Protein AF-A0A4Y2JVD3-F1 (afdb_monomer_lite)

Secondary structure (DSSP, 8-state):
-HHHHHHTHHHHHHHHHHTT------HHHHHHHHHHHHHHHHHHHHHHHHTSTT--HHHHHHHHHHHHHHHHHH--HHHHHHHHHHHHHHHHH--HHHHHHHHHH-HHHHHHHHHT--TTS---------

Structure (mmCIF, N/CA/C/O backbone):
data_AF-A0A4Y2JVD3-F1
#
_entry.id   AF-A0A4Y2JVD3-F1
#
loop_
_atom_site.group_PDB
_atom_site.id
_atom_site.type_symbol
_atom_site.label_atom_id
_atom_site.label_alt_id
_atom_site.label_comp_id
_atom_site.label_asym_id
_atom_site.label_entity_id
_atom_site.label_seq_id
_atom_site.pdbx_PDB_ins_code
_atom_site.Cartn_x
_atom_site.Cartn_y
_atom_site.Cartn_z
_atom_site.occupancy
_atom_site.B_iso_or_equiv
_atom_site.auth_seq_id
_atom_site.auth_comp_id
_atom_site.auth_asym_id
_atom_site.auth_atom_id
_atom_site.pdbx_PDB_model_num
ATOM 1 N N . MET A 1 1 ? -2.246 -9.126 14.530 1.00 87.19 1 MET A N 1
ATOM 2 C CA . MET A 1 1 ? -2.590 -8.981 15.964 1.00 87.19 1 MET A CA 1
ATOM 3 C C . MET A 1 1 ? -3.546 -7.807 16.168 1.00 87.19 1 MET A C 1
ATOM 5 O O . MET A 1 1 ? -4.665 -8.043 16.599 1.00 87.19 1 MET A O 1
ATOM 9 N N . ILE A 1 2 ? -3.161 -6.595 15.754 1.00 92.50 2 ILE A N 1
ATOM 10 C CA . ILE A 1 2 ? -3.956 -5.359 15.901 1.00 92.50 2 ILE A CA 1
ATOM 11 C C . ILE A 1 2 ? -5.321 -5.442 15.193 1.00 92.50 2 ILE A C 1
ATOM 13 O O . ILE A 1 2 ? -6.336 -5.111 15.791 1.00 92.50 2 ILE A O 1
ATOM 17 N N . GLU A 1 3 ? -5.388 -6.004 13.980 1.00 93.94 3 GLU A N 1
ATOM 18 C CA . GLU A 1 3 ? -6.666 -6.208 13.270 1.00 93.94 3 GLU A CA 1
ATOM 19 C C . GLU A 1 3 ? -7.671 -7.059 14.074 1.00 93.94 3 GLU A C 1
ATOM 21 O O . GLU A 1 3 ? -8.866 -6.773 14.096 1.00 93.94 3 GLU A O 1
ATOM 26 N N . ARG A 1 4 ? -7.193 -8.102 14.770 1.00 94.38 4 ARG A N 1
ATOM 27 C CA . ARG A 1 4 ? -8.050 -8.944 15.621 1.00 94.38 4 ARG A CA 1
ATOM 28 C C . ARG A 1 4 ? -8.520 -8.177 16.851 1.00 94.38 4 ARG A C 1
ATOM 30 O O . ARG A 1 4 ? -9.686 -8.285 17.198 1.00 94.38 4 ARG A O 1
ATOM 37 N N . PHE A 1 5 ? -7.634 -7.393 17.464 1.00 92.94 5 PHE A N 1
ATOM 38 C CA . PHE A 1 5 ? -7.985 -6.526 18.586 1.00 92.94 5 PHE A CA 1
ATOM 39 C C . PHE A 1 5 ? -9.057 -5.500 18.192 1.00 92.94 5 PHE A C 1
ATOM 41 O O . PHE A 1 5 ? -10.081 -5.406 18.854 1.00 92.94 5 PHE A O 1
ATOM 48 N N . HIS A 1 6 ? -8.898 -4.821 17.054 1.00 94.81 6 HIS A N 1
ATOM 49 C CA . HIS A 1 6 ? -9.882 -3.854 16.559 1.00 94.81 6 HIS A CA 1
ATOM 50 C C . HIS A 1 6 ? -11.262 -4.490 16.294 1.00 94.81 6 HIS A C 1
ATOM 52 O O . HIS A 1 6 ? -12.291 -3.876 16.563 1.00 94.81 6 HIS A O 1
ATOM 58 N N . LYS A 1 7 ? -11.315 -5.752 15.837 1.00 93.69 7 LYS A N 1
ATOM 59 C CA . LYS A 1 7 ? -12.580 -6.506 15.690 1.00 93.69 7 LYS A CA 1
ATOM 60 C C . LYS A 1 7 ? -13.274 -6.795 17.025 1.00 93.69 7 LYS A C 1
ATOM 62 O O . LYS A 1 7 ? -14.479 -7.030 17.029 1.00 93.69 7 LYS A O 1
ATOM 67 N N . LEU A 1 8 ? -12.542 -6.774 18.140 1.00 94.25 8 LEU A N 1
ATOM 68 C CA . LEU A 1 8 ? -13.101 -7.002 19.471 1.00 94.25 8 LEU A CA 1
ATOM 69 C C . LEU A 1 8 ? -13.741 -5.755 20.095 1.00 94.25 8 LEU A C 1
ATOM 71 O O . LEU A 1 8 ? -14.411 -5.918 21.111 1.00 94.25 8 LEU A O 1
ATOM 75 N N . LYS A 1 9 ? -13.620 -4.562 19.480 1.00 93.31 9 LYS A N 1
ATOM 76 C CA . LYS A 1 9 ? -14.190 -3.285 19.968 1.00 93.31 9 LYS A CA 1
ATOM 77 C C . LYS A 1 9 ? -15.596 -3.451 20.558 1.00 93.31 9 LYS A C 1
ATOM 79 O O . LYS A 1 9 ? -15.806 -3.190 21.732 1.00 93.31 9 LYS A O 1
ATOM 84 N N . VAL A 1 10 ? -16.528 -4.007 19.779 1.00 91.94 10 VAL A N 1
ATOM 85 C CA . VAL A 1 10 ? -17.939 -4.159 20.187 1.00 91.94 10 VAL A CA 1
ATOM 86 C C . VAL A 1 10 ? -18.111 -5.075 21.403 1.00 91.94 10 VAL A C 1
ATOM 88 O O . VAL A 1 10 ? -19.008 -4.866 22.215 1.00 91.94 10 VAL A O 1
ATOM 91 N N . TYR A 1 11 ? -17.283 -6.113 21.528 1.00 93.81 11 TYR A N 1
ATOM 92 C CA . TYR A 1 11 ? -17.338 -7.016 22.677 1.00 93.81 11 TYR A CA 1
ATOM 93 C C . TYR A 1 11 ? -16.723 -6.376 23.920 1.00 93.81 11 TYR A C 1
ATOM 95 O O . TYR A 1 11 ? -17.236 -6.587 25.012 1.00 93.81 11 TYR A O 1
ATOM 103 N N . MET A 1 12 ? -15.664 -5.579 23.751 1.00 91.88 12 MET A N 1
ATOM 104 C CA . MET A 1 12 ? -15.062 -4.811 24.839 1.00 91.88 12 MET A CA 1
ATOM 105 C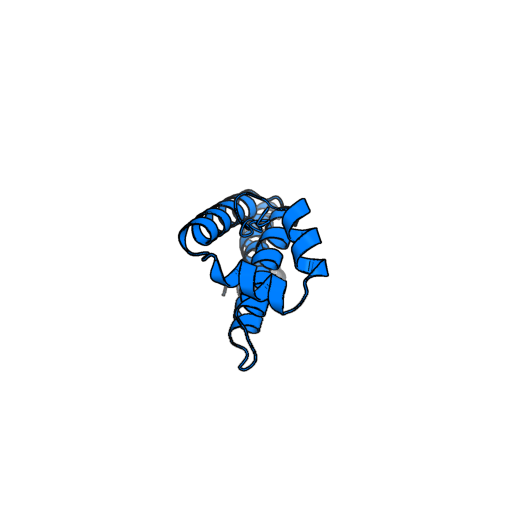 C . MET A 1 12 ? -16.047 -3.774 25.378 1.00 91.88 12 MET A C 1
ATOM 107 O O . MET A 1 12 ? -16.258 -3.733 26.583 1.00 91.88 12 MET A O 1
ATOM 111 N N . ASP A 1 13 ? -16.710 -3.023 24.496 1.00 91.56 13 ASP A N 1
ATOM 112 C CA . ASP A 1 13 ? -17.709 -2.022 24.886 1.00 91.56 13 ASP A CA 1
ATOM 113 C C . ASP A 1 13 ? -18.860 -2.666 25.679 1.00 91.56 13 ASP A C 1
ATOM 115 O O . ASP A 1 13 ? -19.242 -2.175 26.738 1.00 91.56 13 ASP A O 1
ATOM 119 N N . LYS A 1 14 ? -19.368 -3.821 25.224 1.00 92.44 14 LYS A N 1
ATOM 120 C CA . LYS A 1 14 ? -20.403 -4.580 25.949 1.00 92.44 14 LYS A CA 1
ATOM 121 C C . LYS A 1 14 ? -19.921 -5.081 27.306 1.00 92.44 14 LYS A C 1
ATOM 123 O O . LYS A 1 14 ? -20.622 -4.904 28.292 1.00 92.44 14 LYS A O 1
ATOM 128 N N . ALA A 1 15 ? -18.727 -5.666 27.361 1.00 94.31 15 ALA A N 1
ATOM 129 C CA . ALA A 1 15 ? -18.168 -6.166 28.611 1.00 94.31 15 ALA A CA 1
ATOM 130 C C . ALA A 1 15 ? -17.961 -5.037 29.635 1.00 94.31 15 ALA A C 1
ATOM 132 O O . ALA A 1 15 ? -18.200 -5.250 30.818 1.00 94.31 15 ALA A O 1
ATOM 133 N N . LEU A 1 16 ? -17.556 -3.843 29.186 1.00 93.69 16 LEU A N 1
ATOM 134 C CA . LEU A 1 16 ? -17.406 -2.655 30.032 1.00 93.69 16 LEU A CA 1
ATOM 135 C C . LEU A 1 16 ? -18.757 -2.171 30.580 1.00 93.69 16 LEU A C 1
ATOM 137 O O . LEU A 1 16 ? -18.845 -1.853 31.765 1.00 93.69 16 LEU A O 1
ATOM 141 N N . ILE A 1 17 ? -19.813 -2.201 29.759 1.00 93.19 17 ILE A N 1
ATOM 142 C CA . ILE A 1 17 ? -21.189 -1.906 30.192 1.00 93.19 17 ILE A CA 1
ATOM 143 C C . ILE A 1 17 ? -21.672 -2.933 31.226 1.00 93.19 17 ILE A C 1
ATOM 145 O O . ILE A 1 17 ? -22.192 -2.543 32.269 1.00 93.19 17 ILE A O 1
ATOM 149 N N . ASP A 1 18 ? -21.469 -4.228 30.969 1.00 95.88 18 ASP A N 1
ATOM 150 C CA . ASP A 1 18 ? -21.940 -5.314 31.838 1.00 95.88 18 ASP A CA 1
ATOM 151 C C . ASP A 1 18 ? -21.317 -5.257 33.246 1.00 95.88 18 ASP A C 1
ATOM 153 O O . ASP A 1 18 ? -21.974 -5.603 34.228 1.00 95.88 18 ASP A O 1
ATOM 157 N N . ILE A 1 19 ? -20.066 -4.794 33.366 1.00 96.25 19 ILE A N 1
ATOM 158 C CA . ILE A 1 19 ? -19.386 -4.607 34.661 1.00 96.25 19 ILE A CA 1
ATOM 159 C C . ILE A 1 19 ? -19.616 -3.218 35.282 1.00 96.25 19 ILE A C 1
ATOM 161 O O . ILE A 1 19 ? -19.078 -2.944 36.354 1.00 96.25 19 ILE A O 1
ATOM 165 N N . GLY A 1 20 ? -20.374 -2.337 34.619 1.00 93.94 20 GLY A N 1
ATOM 166 C CA . GLY A 1 20 ? -20.631 -0.969 35.075 1.00 93.94 20 GLY A CA 1
ATOM 167 C C . GLY A 1 20 ? -19.387 -0.076 35.088 1.00 93.94 20 GLY A C 1
ATOM 168 O O . GLY A 1 20 ? -19.257 0.773 35.966 1.00 93.94 20 GLY A O 1
ATOM 169 N N . SER A 1 21 ? -18.440 -0.293 34.170 1.00 93.25 21 SER A N 1
ATOM 170 C CA . SER A 1 21 ? -17.251 0.551 34.046 1.00 93.25 21 SER A CA 1
ATOM 171 C C . SER A 1 21 ? -17.552 1.801 33.225 1.00 93.25 21 SER A C 1
ATOM 173 O O . SER A 1 21 ? -18.022 1.708 32.095 1.00 93.25 21 SER A O 1
ATOM 175 N N . ASP A 1 22 ? -17.166 2.963 33.750 1.00 89.69 22 ASP A N 1
ATOM 176 C CA . ASP A 1 22 ? -17.206 4.232 33.010 1.00 89.69 22 ASP A CA 1
ATOM 177 C C . ASP A 1 22 ? -16.059 4.366 31.989 1.00 89.69 22 ASP A C 1
ATOM 179 O O . ASP A 1 22 ? -15.993 5.332 31.225 1.00 89.69 22 ASP A O 1
ATOM 183 N N . THR A 1 23 ? -15.114 3.418 31.973 1.00 88.00 23 THR A N 1
ATOM 184 C CA . THR A 1 23 ? -13.975 3.457 31.049 1.00 88.00 23 THR A CA 1
ATOM 185 C C . THR A 1 23 ? -14.439 3.052 29.659 1.00 88.00 23 THR A C 1
ATOM 187 O O . THR A 1 23 ? -14.950 1.954 29.479 1.00 88.00 23 THR A O 1
ATOM 190 N N . THR A 1 24 ? -14.215 3.904 28.661 1.00 87.88 24 THR A N 1
ATOM 191 C CA . THR A 1 24 ? -14.489 3.602 27.252 1.00 87.88 24 THR A CA 1
ATOM 192 C C . THR A 1 24 ? -13.383 4.170 26.375 1.00 87.88 24 THR A C 1
ATOM 194 O O . THR A 1 24 ? -12.759 5.175 26.713 1.00 87.88 24 THR A O 1
ATOM 197 N N . PHE A 1 25 ? -13.126 3.514 25.246 1.00 89.25 25 PHE A N 1
ATOM 198 C CA . PHE A 1 25 ? -12.260 4.072 24.215 1.00 89.25 25 PHE A CA 1
ATOM 199 C C . PHE A 1 25 ? -13.072 5.031 23.350 1.00 89.25 25 PHE A C 1
ATOM 201 O O . PHE A 1 25 ? -14.107 4.662 22.789 1.00 89.25 25 PHE A O 1
ATOM 208 N N . SER A 1 26 ? -12.564 6.243 23.193 1.00 92.69 26 SER A N 1
ATOM 209 C CA . SER A 1 26 ? -13.109 7.227 22.268 1.00 92.69 26 SER A CA 1
ATOM 210 C C . SER A 1 26 ? -12.962 6.774 20.814 1.00 92.69 26 SER A C 1
ATOM 212 O O . SER A 1 26 ? -12.071 5.998 20.451 1.00 92.69 26 SER A O 1
ATOM 214 N N . ASP A 1 27 ? -13.799 7.315 19.930 1.00 92.50 27 ASP A N 1
ATOM 215 C CA . ASP A 1 27 ? -13.670 7.054 18.494 1.00 92.50 27 ASP A CA 1
ATOM 216 C C . ASP A 1 27 ? -12.324 7.524 17.930 1.00 92.50 27 ASP A C 1
ATOM 218 O O . ASP A 1 27 ? -11.794 6.903 17.008 1.00 92.50 27 ASP A O 1
ATOM 222 N N . LEU A 1 28 ? -11.720 8.557 18.527 1.00 94.25 28 LEU A N 1
ATOM 223 C CA . LEU A 1 28 ? -10.375 9.004 18.175 1.00 94.25 28 LEU A CA 1
ATOM 224 C C . LEU A 1 28 ? -9.319 7.937 18.498 1.00 94.25 28 LEU A C 1
ATOM 226 O O . LEU A 1 28 ? -8.435 7.680 17.682 1.00 94.25 28 LEU A O 1
ATOM 230 N N . GLU A 1 29 ? -9.397 7.299 19.665 1.00 93.25 29 GLU A N 1
ATOM 231 C CA . GLU A 1 29 ? -8.478 6.217 20.041 1.00 93.25 29 GLU A CA 1
ATOM 232 C C . GLU A 1 29 ? -8.651 4.995 19.138 1.00 93.25 29 GLU A C 1
ATOM 234 O O . GLU A 1 29 ? -7.662 4.429 18.667 1.00 93.25 29 GLU A O 1
ATOM 239 N N . TRP A 1 30 ? -9.894 4.641 18.801 1.00 94.25 30 TRP A N 1
ATOM 240 C CA . TRP A 1 30 ? -10.158 3.588 17.822 1.00 94.25 30 TRP A CA 1
ATOM 241 C C . TRP A 1 30 ? -9.628 3.937 16.431 1.00 94.25 30 TRP A C 1
ATOM 243 O O . TRP A 1 30 ? -9.051 3.075 15.767 1.00 94.25 30 TRP A O 1
ATOM 253 N N . SER A 1 31 ? -9.750 5.198 16.010 1.00 93.00 31 SER A N 1
ATOM 254 C CA . SER A 1 31 ? -9.186 5.676 14.746 1.00 93.00 31 SER A CA 1
ATOM 255 C C . SER A 1 31 ? -7.661 5.551 14.721 1.00 93.00 31 SER A C 1
ATOM 257 O O . SER A 1 31 ? -7.107 5.125 13.710 1.00 93.00 31 SER A O 1
ATOM 259 N N . LYS A 1 32 ? -6.974 5.846 15.834 1.00 92.81 32 LYS A N 1
ATOM 260 C CA . LYS A 1 32 ? -5.515 5.662 15.953 1.00 92.81 32 LYS A CA 1
ATOM 261 C C . LYS A 1 32 ? -5.090 4.198 15.828 1.00 92.81 32 LYS A C 1
ATOM 263 O O . LYS A 1 32 ? -4.025 3.922 15.294 1.00 92.81 32 LYS A O 1
ATOM 268 N N . ILE A 1 33 ? -5.907 3.257 16.305 1.00 94.00 33 ILE A N 1
ATOM 269 C CA . ILE A 1 33 ? -5.655 1.812 16.152 1.00 94.00 33 ILE A CA 1
ATOM 270 C C . ILE A 1 33 ? -5.943 1.350 14.719 1.00 94.00 33 ILE A C 1
ATOM 272 O O . ILE A 1 33 ? -5.287 0.437 14.214 1.00 94.00 33 ILE A O 1
ATOM 276 N N . LYS A 1 34 ? -6.932 1.964 14.066 1.00 94.75 34 LYS A N 1
ATOM 277 C CA . LYS A 1 34 ? -7.338 1.633 12.703 1.00 94.75 34 LYS A CA 1
ATOM 278 C C . LYS A 1 34 ? -6.324 2.085 11.652 1.00 94.75 34 LYS A C 1
ATOM 280 O O . LYS A 1 34 ? -6.046 1.322 10.734 1.00 94.75 34 LYS A O 1
ATOM 285 N N . ASP A 1 35 ? -5.720 3.257 11.820 1.00 94.69 35 ASP A N 1
ATOM 286 C CA . ASP A 1 35 ? -4.739 3.807 10.876 1.00 94.69 35 ASP A CA 1
ATOM 287 C C . ASP A 1 35 ? -3.586 2.840 10.503 1.00 94.69 35 ASP A C 1
ATOM 289 O O . ASP A 1 35 ? -3.375 2.598 9.310 1.00 94.69 35 ASP A O 1
ATOM 293 N N . PRO A 1 36 ? -2.885 2.181 11.452 1.00 95.19 36 PRO A N 1
ATOM 294 C CA . PRO A 1 36 ? -1.865 1.192 11.106 1.00 95.19 36 PRO A CA 1
ATOM 295 C C . PRO A 1 36 ? -2.440 -0.083 10.478 1.00 95.19 36 PRO A C 1
ATOM 297 O O . PRO A 1 36 ? -1.739 -0.733 9.707 1.00 95.19 36 PRO A O 1
ATOM 300 N N . ILE A 1 37 ? -3.690 -0.469 10.772 1.00 95.75 37 ILE A N 1
ATOM 301 C CA . ILE A 1 37 ? -4.332 -1.613 10.099 1.00 95.75 37 ILE A CA 1
ATOM 302 C C . ILE A 1 37 ? -4.512 -1.289 8.615 1.00 95.75 37 ILE A C 1
ATOM 304 O O . ILE A 1 37 ? -4.106 -2.081 7.763 1.00 95.75 37 ILE A O 1
ATOM 308 N N . ASP A 1 38 ? -5.083 -0.123 8.324 1.00 95.44 38 ASP A N 1
ATOM 309 C CA . ASP A 1 38 ? -5.374 0.310 6.961 1.00 95.44 38 ASP A CA 1
ATOM 310 C C . ASP A 1 38 ? -4.067 0.566 6.184 1.00 95.44 38 ASP A C 1
ATOM 312 O O . ASP A 1 38 ? -3.900 0.044 5.079 1.00 95.44 38 ASP A O 1
ATOM 316 N N . SER A 1 39 ? -3.080 1.217 6.819 1.00 95.88 39 SER A N 1
ATOM 317 C CA . SER A 1 39 ? -1.769 1.520 6.216 1.00 95.88 39 SER A CA 1
ATOM 318 C C . SER A 1 39 ? -0.953 0.267 5.881 1.00 95.88 39 SER A C 1
ATOM 320 O O . SER A 1 39 ? -0.205 0.244 4.903 1.00 95.88 39 SER A O 1
ATOM 322 N N . LEU A 1 40 ? -1.078 -0.804 6.674 1.00 95.94 40 LEU A N 1
ATOM 323 C CA . LEU A 1 40 ? -0.336 -2.054 6.461 1.00 95.94 40 LEU A CA 1
ATOM 324 C C . LEU A 1 40 ? -1.056 -3.044 5.534 1.00 95.94 40 LEU A C 1
ATOM 326 O O . LEU A 1 40 ? -0.442 -3.999 5.047 1.00 95.94 40 LEU A O 1
ATOM 330 N N . GLN A 1 41 ? -2.336 -2.825 5.239 1.00 96.06 41 GLN A N 1
ATOM 331 C CA . GLN A 1 41 ? -3.106 -3.673 4.335 1.00 96.06 41 GLN A CA 1
ATOM 332 C C . GLN A 1 41 ? -2.508 -3.815 2.916 1.00 96.06 41 GLN A C 1
ATOM 334 O O . GLN A 1 41 ? -2.462 -4.948 2.409 1.00 96.06 41 GLN A O 1
ATOM 339 N N . PRO A 1 42 ? -2.005 -2.751 2.249 1.00 97.19 42 PRO A N 1
ATOM 340 C CA . PRO A 1 42 ? -1.333 -2.911 0.960 1.00 97.19 42 PRO A CA 1
ATOM 341 C C . PRO A 1 42 ? -0.067 -3.770 1.056 1.00 97.19 42 PRO A C 1
ATOM 343 O O . PRO A 1 42 ? 0.196 -4.558 0.148 1.00 97.19 42 PRO A O 1
ATOM 346 N N . PHE A 1 43 ? 0.674 -3.706 2.167 1.00 96.75 43 PHE A N 1
ATOM 347 C CA . PHE A 1 43 ? 1.865 -4.536 2.381 1.00 96.75 43 PHE A CA 1
ATOM 348 C C . PHE A 1 43 ? 1.519 -6.011 2.552 1.00 96.75 43 PHE A C 1
ATOM 350 O O . PHE A 1 43 ? 2.199 -6.868 1.994 1.00 96.75 43 PHE A O 1
ATOM 357 N N . LYS A 1 44 ? 0.437 -6.326 3.271 1.00 96.31 44 LYS A N 1
ATOM 358 C CA . LYS A 1 44 ? -0.060 -7.704 3.369 1.00 96.31 44 LYS A CA 1
ATOM 359 C C . LYS A 1 44 ? -0.366 -8.276 1.981 1.00 96.31 44 LYS A C 1
ATOM 361 O O . LYS A 1 44 ? 0.139 -9.341 1.635 1.00 96.31 44 LYS A O 1
ATOM 366 N N . SER A 1 45 ? -1.127 -7.530 1.178 1.00 96.62 45 SER A N 1
ATOM 367 C CA . SER A 1 45 ? -1.483 -7.925 -0.195 1.00 96.62 45 SER A CA 1
ATOM 368 C C . SER A 1 45 ? -0.238 -8.090 -1.074 1.00 96.62 45 SER A C 1
ATOM 370 O O . SER A 1 45 ? -0.144 -9.013 -1.881 1.00 96.62 45 SER A O 1
ATOM 372 N N . ALA A 1 46 ? 0.749 -7.212 -0.887 1.00 97.19 46 ALA A N 1
ATOM 373 C CA . ALA A 1 46 ? 2.014 -7.279 -1.592 1.00 97.19 46 ALA A CA 1
ATOM 374 C C . ALA A 1 46 ? 2.824 -8.528 -1.245 1.00 97.19 46 ALA A C 1
ATOM 376 O O . ALA A 1 46 ? 3.315 -9.197 -2.150 1.00 97.19 46 ALA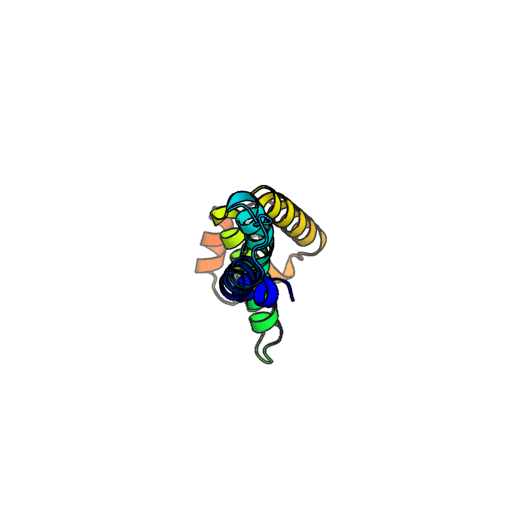 A O 1
ATOM 377 N N . VAL A 1 47 ? 2.937 -8.875 0.039 1.00 97.06 47 VAL A N 1
ATOM 378 C CA . VAL A 1 47 ? 3.617 -10.103 0.477 1.00 97.06 47 VAL A CA 1
ATOM 379 C C . VAL A 1 47 ? 2.933 -11.328 -0.123 1.00 97.06 47 VAL A C 1
ATOM 381 O O . VAL A 1 47 ? 3.609 -12.184 -0.685 1.00 97.06 47 VAL A O 1
ATOM 384 N N . GLU A 1 48 ? 1.600 -11.386 -0.091 1.00 97.00 48 GLU A N 1
ATOM 385 C CA . GLU A 1 48 ? 0.841 -12.478 -0.708 1.00 97.00 48 GLU A CA 1
ATOM 386 C C . GLU A 1 48 ? 1.124 -12.590 -2.213 1.00 97.00 48 GLU A C 1
ATOM 388 O O . GLU A 1 48 ? 1.384 -13.688 -2.702 1.00 97.00 48 GLU A O 1
ATOM 393 N N . ALA A 1 49 ? 1.148 -11.470 -2.944 1.00 97.44 49 ALA A N 1
ATOM 394 C CA . ALA A 1 49 ? 1.465 -11.454 -4.371 1.00 97.44 49 ALA A CA 1
ATOM 395 C C . ALA A 1 49 ? 2.914 -11.881 -4.664 1.00 97.44 49 ALA A C 1
ATOM 397 O O . ALA A 1 49 ? 3.153 -12.652 -5.594 1.00 97.44 49 ALA A O 1
ATOM 398 N N . LEU A 1 50 ? 3.876 -11.404 -3.869 1.00 96.75 50 LEU A N 1
ATOM 399 C CA . LEU A 1 50 ? 5.304 -11.670 -4.051 1.00 96.75 50 LEU A CA 1
ATOM 400 C C . LEU A 1 50 ? 5.701 -13.098 -3.677 1.00 96.75 50 LEU A C 1
ATOM 402 O O . LEU A 1 50 ? 6.609 -13.650 -4.292 1.00 96.75 50 LEU A O 1
ATOM 406 N N . CYS A 1 51 ? 5.031 -13.696 -2.692 1.00 97.06 51 CYS A N 1
ATOM 407 C CA . CYS A 1 51 ? 5.289 -15.063 -2.247 1.00 97.06 51 CYS A CA 1
ATOM 408 C C . CYS A 1 51 ? 4.678 -16.131 -3.166 1.00 97.06 51 CYS A C 1
ATOM 410 O O . CYS A 1 51 ? 4.893 -17.325 -2.942 1.00 97.06 51 CYS A O 1
ATOM 412 N N . ARG A 1 52 ? 3.924 -15.746 -4.203 1.00 97.38 52 ARG A N 1
ATOM 413 C CA . ARG A 1 52 ? 3.449 -16.701 -5.206 1.00 97.38 52 ARG A CA 1
ATOM 414 C C . ARG A 1 52 ? 4.613 -17.265 -6.016 1.00 97.38 52 ARG A C 1
ATOM 416 O O . ARG A 1 52 ? 5.558 -16.563 -6.363 1.00 97.38 52 ARG A O 1
ATOM 423 N N . ARG A 1 53 ? 4.503 -18.544 -6.384 1.00 97.31 53 ARG A N 1
ATOM 424 C CA . ARG A 1 53 ? 5.541 -19.269 -7.136 1.00 97.31 53 ARG A CA 1
ATOM 425 C C . ARG A 1 53 ? 5.787 -18.694 -8.540 1.00 97.31 53 ARG A C 1
ATOM 427 O O . ARG A 1 53 ? 6.873 -18.864 -9.076 1.00 97.31 53 ARG A O 1
ATOM 434 N N . ASP A 1 54 ? 4.793 -18.028 -9.120 1.00 95.88 54 ASP A N 1
ATOM 435 C CA . ASP A 1 54 ? 4.848 -17.365 -10.427 1.00 95.88 54 ASP A CA 1
ATOM 436 C C . ASP A 1 54 ? 5.235 -15.876 -10.344 1.00 95.88 54 ASP A C 1
ATOM 438 O O . ASP A 1 54 ? 5.158 -15.161 -11.343 1.00 95.88 54 ASP A O 1
ATOM 442 N N . SER A 1 55 ? 5.641 -15.385 -9.168 1.00 96.25 55 SER A N 1
ATOM 443 C CA . SER A 1 55 ? 6.067 -13.998 -8.999 1.00 96.25 55 SER A CA 1
ATOM 444 C C . SER A 1 55 ? 7.345 -13.714 -9.794 1.00 96.25 55 SER A C 1
ATOM 446 O O . SER A 1 55 ? 8.342 -14.428 -9.696 1.00 96.25 55 SER A O 1
ATOM 448 N N . THR A 1 56 ? 7.312 -12.645 -10.589 1.00 93.94 56 THR A N 1
ATOM 449 C CA . THR A 1 56 ? 8.438 -12.181 -11.409 1.00 93.94 56 THR A CA 1
ATOM 450 C C . THR A 1 56 ? 8.901 -10.801 -10.950 1.00 93.94 56 THR A C 1
ATOM 452 O O . THR A 1 56 ? 8.212 -10.119 -10.189 1.00 93.94 56 THR A O 1
ATOM 455 N N . LEU A 1 57 ? 10.033 -10.322 -11.475 1.00 91.50 57 LEU A N 1
ATOM 456 C CA . LEU A 1 57 ? 10.493 -8.952 -11.219 1.00 91.50 57 LEU A CA 1
ATOM 457 C C . LEU A 1 57 ? 9.453 -7.892 -11.643 1.00 91.50 57 LEU A C 1
ATOM 459 O O . LEU A 1 57 ? 9.336 -6.853 -11.002 1.00 91.50 57 LEU A O 1
ATOM 463 N N . LEU A 1 58 ? 8.634 -8.166 -12.665 1.00 91.06 58 LEU A N 1
ATOM 464 C CA . LEU A 1 58 ? 7.560 -7.257 -13.088 1.00 91.06 58 LEU A CA 1
ATOM 465 C C . LEU A 1 58 ? 6.332 -7.317 -12.181 1.00 91.06 58 LEU A C 1
ATOM 467 O O . LEU A 1 58 ? 5.663 -6.296 -11.988 1.00 91.06 58 LEU A O 1
ATOM 471 N N . THR A 1 59 ? 6.051 -8.491 -11.607 1.00 93.62 59 THR A N 1
ATOM 472 C CA . THR A 1 59 ? 5.076 -8.618 -10.520 1.00 93.62 59 THR A CA 1
ATOM 473 C C . THR A 1 59 ? 5.528 -7.756 -9.351 1.00 93.62 59 THR A C 1
ATOM 475 O O . THR A 1 59 ? 4.746 -6.947 -8.870 1.00 93.62 59 THR A O 1
ATOM 478 N N . ALA A 1 60 ? 6.802 -7.841 -8.957 1.00 93.44 60 ALA A N 1
ATOM 479 C CA . ALA A 1 60 ? 7.341 -7.035 -7.869 1.00 93.44 60 ALA A CA 1
ATOM 480 C C . ALA A 1 60 ? 7.276 -5.529 -8.143 1.00 93.44 60 ALA A C 1
ATOM 482 O O . ALA A 1 60 ? 6.783 -4.782 -7.302 1.00 93.44 60 ALA A O 1
ATOM 483 N N . GLU A 1 61 ? 7.680 -5.094 -9.337 1.00 91.62 61 GLU A N 1
ATOM 484 C CA . GLU A 1 61 ? 7.582 -3.692 -9.760 1.00 91.62 61 GLU A CA 1
ATOM 485 C C . GLU A 1 61 ? 6.137 -3.171 -9.659 1.00 91.62 61 GLU A C 1
ATOM 487 O O . GLU A 1 61 ? 5.887 -2.101 -9.106 1.00 91.62 61 GLU A O 1
ATOM 492 N N . THR A 1 62 ? 5.167 -3.942 -10.157 1.00 92.38 62 THR A N 1
ATOM 493 C CA . THR A 1 62 ? 3.748 -3.550 -10.133 1.00 92.38 62 THR A CA 1
ATOM 494 C C . THR A 1 62 ? 3.190 -3.552 -8.710 1.00 92.38 62 THR A C 1
ATOM 496 O O . THR A 1 62 ? 2.464 -2.637 -8.330 1.00 92.38 62 THR A O 1
ATOM 499 N N . THR A 1 63 ? 3.560 -4.543 -7.901 1.00 96.06 63 THR A N 1
ATOM 500 C CA . THR A 1 63 ? 3.147 -4.654 -6.501 1.00 96.06 63 THR A CA 1
ATOM 501 C C . THR A 1 63 ? 3.651 -3.480 -5.664 1.00 96.06 63 THR A C 1
ATOM 503 O O . THR A 1 63 ? 2.908 -2.940 -4.851 1.00 96.06 63 THR A O 1
ATOM 506 N N . VAL A 1 64 ? 4.894 -3.044 -5.868 1.00 94.62 64 VAL A N 1
ATOM 507 C CA . VAL A 1 64 ? 5.446 -1.902 -5.131 1.00 94.62 64 VAL A CA 1
ATOM 508 C C . VAL A 1 64 ? 4.794 -0.585 -5.571 1.00 94.62 64 VAL A C 1
ATOM 510 O O . VAL A 1 64 ? 4.465 0.234 -4.715 1.00 94.62 64 VAL A O 1
ATOM 513 N N . LYS A 1 65 ? 4.510 -0.404 -6.872 1.00 93.94 65 LYS A N 1
ATOM 514 C CA . LYS A 1 65 ? 3.689 0.724 -7.361 1.00 93.94 65 LYS A CA 1
ATOM 515 C C . LYS A 1 65 ? 2.305 0.735 -6.699 1.00 93.94 65 LYS A C 1
ATOM 517 O O . LYS A 1 65 ? 1.880 1.772 -6.202 1.00 93.94 65 LYS A O 1
ATOM 522 N N . PHE A 1 66 ? 1.657 -0.428 -6.599 1.00 96.12 66 PHE A N 1
ATOM 523 C CA . PHE A 1 66 ? 0.372 -0.578 -5.913 1.00 96.12 66 PHE A CA 1
ATOM 524 C C . PHE A 1 66 ? 0.432 -0.148 -4.438 1.00 96.12 66 PHE A C 1
ATOM 526 O O . PHE A 1 66 ? -0.484 0.526 -3.974 1.00 96.12 66 PHE A O 1
ATOM 533 N N . ILE A 1 67 ? 1.495 -0.492 -3.697 1.00 97.31 67 ILE A N 1
ATOM 534 C CA . ILE A 1 67 ? 1.656 -0.036 -2.304 1.00 97.31 67 ILE A CA 1
ATOM 535 C C . ILE A 1 67 ? 1.684 1.493 -2.243 1.00 97.31 67 ILE A C 1
ATOM 537 O O . ILE A 1 67 ? 0.925 2.079 -1.475 1.00 97.31 67 ILE A O 1
ATOM 541 N N . LEU A 1 68 ? 2.528 2.131 -3.059 1.00 96.12 68 LEU A N 1
ATOM 542 C CA . LEU A 1 68 ? 2.674 3.589 -3.074 1.00 96.12 68 LEU A CA 1
ATOM 543 C C . LEU A 1 68 ? 1.355 4.290 -3.425 1.00 96.12 68 LEU A C 1
ATOM 545 O O . LEU A 1 68 ? 0.968 5.233 -2.742 1.00 96.12 68 LEU A O 1
ATOM 549 N N . GLU A 1 69 ? 0.624 3.789 -4.424 1.00 95.88 69 GLU A N 1
ATOM 550 C CA . GLU A 1 69 ? -0.700 4.307 -4.789 1.00 95.88 69 GLU A CA 1
ATOM 551 C C . GLU A 1 69 ? -1.700 4.201 -3.629 1.00 95.88 69 GLU A C 1
ATOM 553 O O . GLU A 1 69 ? -2.457 5.136 -3.374 1.00 95.88 69 GLU A O 1
ATOM 558 N N . LYS A 1 70 ? -1.709 3.078 -2.898 1.00 97.19 70 LYS A N 1
ATOM 559 C CA . LYS A 1 70 ? -2.621 2.887 -1.761 1.00 97.19 70 LYS A CA 1
ATOM 560 C C . LYS A 1 70 ? -2.278 3.771 -0.570 1.00 97.19 70 LYS A C 1
ATOM 562 O O . LYS A 1 70 ? -3.195 4.320 0.033 1.00 97.19 70 LYS A O 1
ATOM 567 N N . LEU A 1 71 ? -0.994 3.939 -0.262 1.00 96.75 71 LEU A N 1
ATOM 568 C CA . LEU A 1 71 ? -0.549 4.820 0.819 1.00 96.75 71 LEU A CA 1
ATOM 569 C C . LEU A 1 71 ? -0.855 6.292 0.524 1.00 96.75 71 LEU A C 1
ATOM 571 O O . LEU A 1 71 ? -1.266 7.016 1.429 1.00 96.75 71 LEU A O 1
ATOM 575 N N . LEU A 1 72 ? -0.723 6.706 -0.741 1.00 94.94 72 LEU A N 1
ATOM 576 C CA . LEU A 1 72 ? -1.047 8.062 -1.180 1.00 94.94 72 LEU A CA 1
ATOM 577 C C . LEU A 1 72 ? -2.548 8.367 -1.059 1.00 94.94 72 LEU A C 1
ATOM 579 O O . LEU A 1 72 ? -2.916 9.463 -0.661 1.00 94.94 72 LEU A O 1
ATOM 583 N N . ILE A 1 73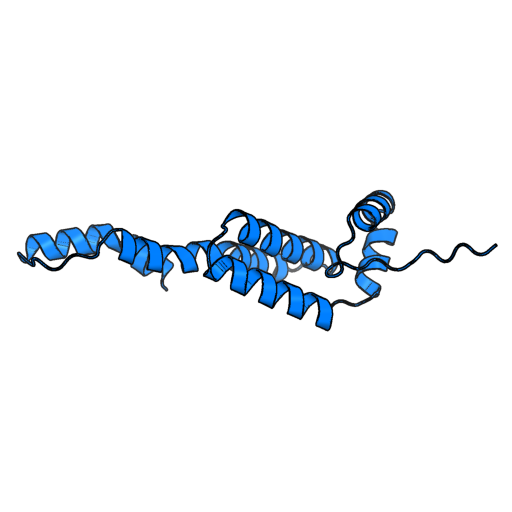 ? -3.420 7.401 -1.373 1.00 95.75 73 ILE A N 1
ATOM 584 C CA . ILE A 1 73 ? -4.881 7.563 -1.237 1.00 95.75 73 ILE A CA 1
ATOM 585 C C . ILE A 1 73 ? -5.303 7.700 0.233 1.00 95.75 73 ILE A C 1
ATOM 587 O O . ILE A 1 73 ? -6.304 8.352 0.518 1.00 95.75 73 ILE A O 1
ATOM 591 N N . GLN A 1 74 ? -4.585 7.050 1.150 1.00 93.69 74 GLN A N 1
ATOM 592 C CA . GLN A 1 74 ? -4.929 7.050 2.570 1.00 93.69 74 GLN A CA 1
ATOM 593 C C . GLN A 1 74 ? -4.637 8.392 3.258 1.00 93.69 74 GLN A C 1
ATOM 595 O O . GLN A 1 74 ? -5.380 8.755 4.167 1.00 93.69 74 GLN A O 1
ATOM 600 N N . ASP A 1 75 ? -3.603 9.113 2.810 1.00 92.50 75 ASP A N 1
ATOM 601 C CA . ASP A 1 75 ? -3.282 10.489 3.230 1.00 92.50 75 ASP A CA 1
ATOM 602 C C . ASP A 1 75 ? -3.251 10.707 4.761 1.00 92.50 75 ASP A C 1
ATOM 604 O O . ASP A 1 75 ? -3.645 11.750 5.284 1.00 92.50 75 ASP A O 1
ATOM 608 N N . THR A 1 76 ? -2.798 9.701 5.518 1.00 94.62 76 THR A N 1
ATOM 609 C CA . THR A 1 76 ? -2.520 9.844 6.950 1.00 94.62 76 THR A CA 1
ATOM 610 C C . THR A 1 76 ? -1.044 10.141 7.183 1.00 94.62 76 THR A C 1
ATOM 612 O O . THR A 1 76 ? -0.190 9.943 6.314 1.00 94.62 76 THR A O 1
ATOM 615 N N . VAL A 1 77 ? -0.712 10.612 8.389 1.00 94.75 77 VAL A N 1
ATOM 616 C CA . VAL A 1 77 ? 0.686 10.856 8.782 1.00 94.75 77 VAL A CA 1
ATOM 617 C C . VAL A 1 77 ? 1.506 9.572 8.635 1.00 94.75 77 VAL A C 1
ATOM 619 O O . VAL A 1 77 ? 2.556 9.578 7.997 1.00 94.75 77 VAL A O 1
ATOM 622 N N . LEU A 1 78 ? 0.981 8.450 9.139 1.00 95.56 78 LEU A N 1
ATOM 623 C CA . LEU A 1 78 ? 1.647 7.156 9.044 1.00 95.56 78 LEU A CA 1
ATOM 624 C C . LEU A 1 78 ? 1.777 6.677 7.593 1.00 95.56 78 LEU A C 1
ATOM 626 O O . LEU A 1 78 ? 2.840 6.185 7.210 1.00 95.56 78 LEU A O 1
ATOM 630 N N . SER A 1 79 ? 0.727 6.811 6.773 1.00 95.94 79 SER A N 1
ATOM 631 C CA . SER A 1 79 ? 0.794 6.369 5.377 1.00 95.94 79 SER A CA 1
ATOM 632 C C . SER A 1 79 ? 1.793 7.196 4.566 1.00 95.94 79 SER A C 1
ATOM 634 O O . SER A 1 79 ? 2.497 6.639 3.725 1.00 95.94 79 SER A O 1
ATOM 636 N N . THR A 1 80 ? 1.924 8.489 4.871 1.00 96.88 80 THR A N 1
ATOM 637 C CA . THR A 1 80 ? 2.904 9.398 4.258 1.00 96.88 80 THR A CA 1
ATOM 638 C C . THR A 1 80 ? 4.337 9.033 4.645 1.00 96.88 80 THR A C 1
ATOM 640 O O . THR A 1 80 ? 5.208 8.933 3.781 1.00 96.88 80 THR A O 1
ATOM 643 N N . GLU A 1 81 ? 4.594 8.765 5.928 1.00 97.56 81 GLU A N 1
ATOM 644 C CA . GLU A 1 81 ? 5.911 8.314 6.395 1.00 97.56 81 GLU A CA 1
ATOM 645 C C . GLU A 1 81 ? 6.313 6.979 5.752 1.00 97.56 81 GLU A C 1
ATOM 647 O O . GLU A 1 81 ? 7.442 6.819 5.281 1.00 97.56 81 GLU A O 1
ATOM 652 N N . LEU A 1 82 ? 5.375 6.029 5.673 1.00 97.69 82 LEU A N 1
ATOM 653 C CA . LEU A 1 82 ? 5.593 4.751 4.997 1.00 97.69 82 LEU A CA 1
ATOM 654 C C . LEU A 1 82 ? 5.823 4.932 3.495 1.00 97.69 82 LEU A C 1
ATOM 656 O O . LEU A 1 82 ? 6.691 4.262 2.934 1.00 97.69 82 LEU A O 1
ATOM 660 N N . TYR A 1 83 ? 5.073 5.825 2.847 1.00 97.00 83 TYR A N 1
ATOM 661 C CA . TYR A 1 83 ? 5.228 6.134 1.428 1.00 97.00 83 TYR A CA 1
ATOM 662 C C . TYR A 1 83 ? 6.653 6.609 1.138 1.00 97.00 83 TYR A C 1
ATOM 664 O O . TYR A 1 83 ? 7.329 6.024 0.288 1.00 97.00 83 TYR A O 1
ATOM 672 N N . GLU A 1 84 ? 7.149 7.596 1.887 1.00 97.06 84 GLU A N 1
ATOM 673 C CA . GLU A 1 84 ? 8.504 8.117 1.690 1.00 97.06 84 GLU A CA 1
ATOM 674 C C . GLU A 1 84 ? 9.577 7.080 2.032 1.00 97.06 84 GLU A C 1
ATOM 676 O O . GLU A 1 84 ? 10.526 6.907 1.267 1.00 97.06 84 GLU A O 1
ATOM 681 N N . ALA A 1 85 ? 9.413 6.316 3.116 1.00 97.00 85 ALA A N 1
ATOM 682 C CA . ALA A 1 85 ? 10.358 5.259 3.474 1.00 97.00 85 ALA A CA 1
ATOM 683 C C . ALA A 1 85 ? 10.475 4.190 2.371 1.00 97.00 85 ALA A C 1
ATOM 685 O O . ALA A 1 85 ? 11.580 3.784 1.996 1.00 97.00 85 ALA A O 1
ATOM 686 N N . VAL A 1 86 ? 9.343 3.759 1.807 1.00 96.12 86 VAL A N 1
ATOM 687 C CA . VAL A 1 86 ? 9.316 2.811 0.685 1.00 96.12 86 VAL A CA 1
ATOM 688 C C . VAL A 1 86 ? 9.937 3.440 -0.561 1.00 96.12 86 VAL A C 1
ATOM 690 O O . VAL A 1 86 ? 10.766 2.805 -1.214 1.00 96.12 86 VAL A O 1
ATOM 693 N N . ARG A 1 87 ? 9.600 4.695 -0.871 1.00 95.88 87 ARG A N 1
ATOM 694 C CA . ARG A 1 87 ? 10.133 5.436 -2.020 1.00 95.88 87 ARG A CA 1
ATOM 695 C C . ARG A 1 87 ? 11.656 5.552 -1.974 1.00 95.88 87 ARG A C 1
ATOM 697 O O . ARG A 1 87 ? 12.321 5.241 -2.964 1.00 95.88 87 ARG A O 1
ATOM 704 N N . VAL A 1 88 ? 12.217 5.925 -0.823 1.00 95.81 88 VAL A N 1
ATOM 705 C CA . VAL A 1 88 ? 13.670 5.970 -0.589 1.00 95.81 88 VAL A CA 1
ATOM 706 C C . VAL A 1 88 ? 14.285 4.593 -0.810 1.00 95.81 88 VAL A C 1
ATOM 708 O O . VAL A 1 88 ? 15.249 4.457 -1.563 1.00 95.81 88 VAL A O 1
ATOM 711 N N . ARG A 1 89 ? 13.684 3.544 -0.239 1.00 94.88 89 ARG A N 1
ATOM 712 C CA . ARG A 1 89 ? 14.233 2.193 -0.359 1.00 94.88 89 ARG A CA 1
ATOM 713 C C . ARG A 1 89 ? 14.224 1.663 -1.795 1.00 94.88 89 ARG 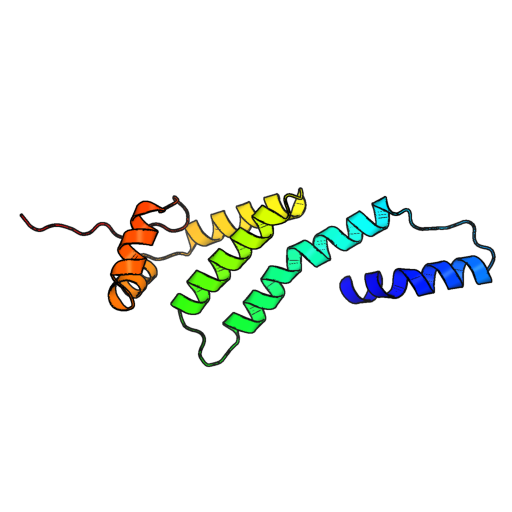A C 1
ATOM 715 O O . ARG A 1 89 ? 15.141 0.941 -2.184 1.00 94.88 89 ARG A O 1
ATOM 722 N N . ILE A 1 90 ? 13.227 2.034 -2.600 1.00 93.50 90 ILE A N 1
ATOM 723 C CA . ILE A 1 90 ? 13.195 1.711 -4.033 1.00 93.50 90 ILE A CA 1
ATOM 724 C C . ILE A 1 90 ? 14.352 2.395 -4.753 1.00 93.50 90 ILE A C 1
ATOM 726 O O . ILE A 1 90 ? 15.049 1.734 -5.514 1.00 93.50 90 ILE A O 1
ATOM 730 N N . LYS A 1 91 ? 14.589 3.687 -4.505 1.00 91.56 91 LYS A N 1
ATOM 731 C CA . LYS A 1 91 ? 15.682 4.433 -5.150 1.00 91.56 91 LYS A CA 1
ATOM 732 C C . LYS A 1 91 ? 17.050 3.811 -4.880 1.00 91.56 91 LYS A C 1
ATOM 734 O O . LYS A 1 91 ? 17.888 3.780 -5.773 1.00 91.56 91 LYS A O 1
ATOM 739 N N . GLU A 1 92 ? 17.257 3.288 -3.675 1.00 91.31 92 GLU A N 1
ATOM 740 C CA . GLU A 1 92 ? 18.504 2.619 -3.291 1.00 91.31 92 GLU A CA 1
ATOM 741 C C . GLU A 1 92 ? 18.693 1.251 -3.962 1.00 91.31 92 GLU A C 1
ATOM 743 O O . GLU A 1 92 ? 19.818 0.874 -4.285 1.00 91.31 92 GLU A O 1
ATOM 748 N N . LEU A 1 93 ? 17.612 0.482 -4.136 1.00 88.88 93 LEU A N 1
ATOM 749 C CA . LEU A 1 93 ? 17.691 -0.923 -4.554 1.00 88.88 93 LEU A CA 1
ATOM 750 C C . LEU A 1 93 ? 17.346 -1.169 -6.027 1.00 88.88 93 LEU A C 1
ATOM 752 O O . LEU A 1 93 ? 17.704 -2.215 -6.576 1.00 88.88 93 LEU A O 1
ATOM 756 N N . ARG A 1 94 ? 16.607 -0.265 -6.675 1.00 88.81 94 ARG A N 1
ATOM 757 C CA . ARG A 1 94 ? 16.092 -0.484 -8.028 1.00 88.81 94 ARG A CA 1
ATOM 758 C C . ARG A 1 94 ? 17.221 -0.400 -9.045 1.00 88.81 94 ARG A C 1
ATOM 760 O O . ARG A 1 94 ? 17.962 0.573 -9.114 1.00 88.81 94 ARG A O 1
ATOM 767 N N . THR A 1 95 ? 17.321 -1.430 -9.878 1.00 86.06 95 THR A N 1
ATOM 768 C CA . THR A 1 95 ? 18.358 -1.538 -10.907 1.00 86.06 95 THR A CA 1
ATOM 769 C C . THR A 1 95 ? 17.809 -1.206 -12.291 1.00 86.06 95 THR A C 1
ATOM 771 O O . THR A 1 95 ? 16.611 -1.317 -12.560 1.00 86.06 95 THR A O 1
ATOM 774 N N . THR A 1 96 ? 18.699 -0.856 -13.223 1.00 84.69 96 THR A N 1
ATOM 775 C CA . THR A 1 96 ? 18.347 -0.592 -14.630 1.00 84.69 96 THR A CA 1
ATOM 776 C C . THR A 1 96 ? 17.710 -1.804 -15.325 1.00 84.69 96 THR A C 1
ATOM 778 O O . THR A 1 96 ? 16.953 -1.638 -16.283 1.00 84.69 96 THR A O 1
ATOM 781 N N . GLY A 1 97 ? 17.971 -3.019 -14.826 1.00 86.06 97 GLY A N 1
ATOM 782 C CA . GLY A 1 97 ? 17.426 -4.265 -15.367 1.00 86.06 97 GLY A CA 1
ATOM 783 C C . GLY A 1 97 ? 15.898 -4.292 -15.398 1.00 86.06 97 GLY A C 1
ATOM 784 O O . GLY A 1 97 ? 15.318 -4.787 -16.363 1.00 86.06 97 GLY A O 1
ATOM 785 N N . THR A 1 98 ? 15.235 -3.683 -14.411 1.00 88.06 98 THR A N 1
ATOM 786 C CA . THR A 1 98 ? 13.769 -3.625 -14.376 1.00 88.06 98 THR A CA 1
ATOM 787 C C . THR A 1 98 ? 13.200 -2.834 -15.553 1.00 88.06 98 THR A C 1
ATOM 789 O O . THR A 1 98 ? 12.264 -3.292 -16.203 1.00 88.06 98 THR A O 1
ATOM 792 N N . GLY A 1 99 ? 13.802 -1.690 -15.897 1.00 87.25 99 GLY A N 1
ATOM 793 C CA . GLY A 1 99 ? 13.375 -0.888 -17.047 1.00 87.25 99 GLY A CA 1
ATOM 794 C C . GLY A 1 99 ? 13.560 -1.616 -18.382 1.00 87.25 99 GLY A C 1
ATOM 795 O O . GLY A 1 99 ? 12.688 -1.556 -19.248 1.00 87.25 99 GLY A O 1
ATOM 796 N N . ILE A 1 100 ? 14.655 -2.372 -18.524 1.00 89.56 100 ILE A N 1
ATOM 797 C CA . ILE A 1 100 ? 14.906 -3.213 -19.706 1.00 89.56 100 ILE A CA 1
ATOM 798 C C . ILE A 1 100 ? 13.835 -4.304 -19.828 1.00 89.56 100 ILE A C 1
ATOM 800 O O . ILE A 1 100 ? 13.281 -4.502 -20.907 1.00 89.56 100 ILE A O 1
ATOM 804 N N . LEU A 1 101 ? 13.494 -4.981 -18.729 1.00 91.00 101 LEU A N 1
ATOM 805 C CA . LEU A 1 101 ? 12.447 -6.006 -18.734 1.00 91.00 101 LEU A CA 1
ATOM 806 C C . LEU A 1 101 ? 11.073 -5.438 -19.098 1.00 91.00 101 LEU A C 1
ATOM 808 O O . LEU A 1 101 ? 10.345 -6.071 -19.860 1.00 91.00 101 LEU A O 1
ATOM 812 N N . ILE A 1 102 ? 10.725 -4.242 -18.606 1.00 90.88 102 ILE A N 1
ATOM 813 C CA . ILE A 1 102 ? 9.471 -3.572 -18.981 1.00 90.88 102 ILE A CA 1
ATOM 814 C C . ILE A 1 102 ? 9.437 -3.320 -20.494 1.00 90.88 102 ILE A C 1
ATOM 816 O O . ILE A 1 102 ? 8.426 -3.620 -21.128 1.00 90.88 102 ILE A O 1
ATOM 820 N N . TYR A 1 103 ? 10.538 -2.829 -21.078 1.00 90.69 103 TYR A N 1
ATOM 821 C CA . TYR A 1 103 ? 10.646 -2.620 -22.524 1.00 90.69 103 TYR A CA 1
ATOM 822 C C . TYR A 1 103 ? 10.457 -3.916 -23.313 1.00 90.69 103 TYR A C 1
ATOM 824 O O . TYR A 1 103 ? 9.656 -3.952 -24.243 1.00 90.69 103 TYR A O 1
ATOM 832 N N . LEU A 1 104 ? 11.166 -4.982 -22.929 1.00 91.25 104 LEU A N 1
ATOM 833 C CA . LEU A 1 104 ? 11.118 -6.263 -23.634 1.00 91.25 104 LEU A CA 1
ATOM 834 C C . LEU A 1 104 ? 9.736 -6.920 -23.563 1.00 91.25 104 LEU A C 1
ATOM 836 O O . LEU A 1 104 ? 9.290 -7.502 -24.548 1.00 91.25 104 LEU A O 1
ATOM 840 N N . GLN A 1 105 ? 9.048 -6.823 -22.424 1.00 91.62 105 GLN A N 1
ATOM 841 C CA . GLN A 1 105 ? 7.729 -7.430 -22.265 1.00 91.62 105 GLN A CA 1
ATOM 842 C C . GLN A 1 105 ? 6.614 -6.599 -22.903 1.00 91.62 105 GLN A C 1
ATOM 844 O O . GLN A 1 105 ? 5.661 -7.158 -23.447 1.00 91.62 105 GLN A O 1
ATOM 849 N N . ASN A 1 106 ? 6.686 -5.271 -22.804 1.00 91.25 106 ASN A N 1
ATOM 850 C CA . ASN A 1 106 ? 5.677 -4.389 -23.373 1.00 91.25 106 ASN A CA 1
ATOM 851 C C . ASN A 1 106 ? 6.276 -3.013 -23.731 1.00 91.25 106 ASN A C 1
ATOM 853 O O . ASN A 1 106 ? 6.247 -2.092 -22.907 1.00 91.25 106 ASN A O 1
ATOM 857 N N . PRO A 1 107 ? 6.737 -2.832 -24.984 1.00 88.50 107 PRO A N 1
ATOM 858 C CA . PRO A 1 107 ? 7.324 -1.574 -25.441 1.00 88.50 107 PRO A CA 1
ATOM 859 C C . PRO A 1 107 ? 6.384 -0.368 -25.310 1.00 88.50 107 PRO A C 1
ATOM 861 O O . PRO A 1 107 ? 6.838 0.732 -25.011 1.00 88.50 107 PRO A O 1
ATOM 864 N N . LYS A 1 108 ? 5.066 -0.564 -25.4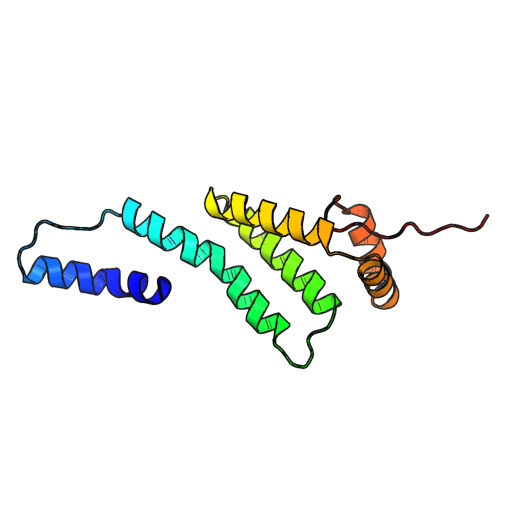72 1.00 89.44 108 LYS A N 1
ATOM 865 C CA . LYS A 1 108 ? 4.081 0.519 -25.314 1.00 89.44 108 LYS A CA 1
ATOM 866 C C . LYS A 1 108 ? 4.002 0.986 -23.863 1.00 89.44 108 LYS A C 1
ATOM 868 O O . LYS A 1 108 ? 4.075 2.180 -23.598 1.00 89.44 108 LYS A O 1
ATOM 873 N N . LYS A 1 109 ? 3.924 0.034 -22.923 1.00 86.81 109 LYS A N 1
ATOM 874 C CA . LYS A 1 109 ? 3.942 0.333 -21.483 1.00 86.81 109 LYS A CA 1
ATOM 875 C C . LYS A 1 109 ? 5.231 1.048 -21.087 1.00 86.81 109 LYS A C 1
ATOM 877 O O . LYS A 1 109 ? 5.189 1.963 -20.279 1.00 86.81 109 LYS A O 1
ATOM 882 N N . TYR A 1 110 ? 6.361 0.650 -21.664 1.00 88.19 110 TYR A N 1
ATOM 883 C CA . TYR A 1 110 ? 7.631 1.325 -21.434 1.00 88.19 110 TYR A CA 1
ATOM 884 C C . TYR A 1 110 ? 7.599 2.799 -21.846 1.00 88.19 110 TYR A C 1
ATOM 886 O O . TYR A 1 110 ? 8.048 3.653 -21.082 1.00 88.19 110 TYR A O 1
ATOM 894 N N . ASP A 1 111 ? 7.078 3.106 -23.035 1.00 87.69 111 ASP A N 1
ATOM 895 C CA . ASP A 1 111 ? 7.005 4.488 -23.513 1.00 87.69 111 ASP A CA 1
ATOM 896 C C . ASP A 1 111 ? 6.055 5.331 -22.636 1.00 87.69 111 ASP A C 1
ATOM 898 O O . ASP A 1 111 ? 6.373 6.479 -22.317 1.00 87.69 111 ASP A O 1
ATOM 902 N N . ASP A 1 112 ? 4.944 4.756 -22.167 1.00 86.94 112 ASP A N 1
ATOM 903 C CA . ASP A 1 112 ? 4.024 5.414 -21.228 1.00 86.94 112 ASP A CA 1
ATOM 904 C C . ASP A 1 112 ? 4.653 5.648 -19.846 1.00 86.94 112 ASP A C 1
ATOM 906 O O . ASP A 1 112 ? 4.588 6.761 -19.318 1.00 86.94 112 ASP A O 1
ATOM 910 N N . ASP A 1 113 ? 5.310 4.635 -19.277 1.00 84.62 113 ASP A N 1
ATOM 911 C CA . ASP A 1 113 ? 6.019 4.746 -17.997 1.00 84.62 113 ASP A CA 1
ATOM 912 C C . ASP A 1 113 ? 7.183 5.748 -18.097 1.00 84.62 113 ASP A C 1
ATOM 914 O O . ASP A 1 113 ? 7.449 6.474 -17.145 1.00 84.62 113 ASP A O 1
ATOM 918 N N . THR A 1 114 ? 7.843 5.855 -19.258 1.00 84.56 114 THR A N 1
ATOM 919 C CA . THR A 1 114 ? 8.900 6.853 -19.500 1.00 84.56 114 THR A CA 1
ATOM 920 C C . THR A 1 114 ? 8.344 8.278 -19.486 1.00 84.56 114 THR A C 1
ATOM 922 O O . THR A 1 114 ? 8.982 9.181 -18.952 1.00 84.56 114 THR A O 1
ATOM 925 N N . ARG A 1 115 ? 7.140 8.498 -20.032 1.00 83.06 115 ARG A N 1
ATOM 926 C CA . ARG A 1 115 ? 6.466 9.812 -19.997 1.00 83.06 115 ARG A CA 1
ATOM 927 C C . ARG A 1 115 ? 6.022 10.213 -18.593 1.00 83.06 115 ARG A C 1
ATOM 929 O O . ARG A 1 115 ? 5.915 11.401 -18.312 1.00 83.06 115 ARG A O 1
ATOM 936 N N . ARG A 1 116 ? 5.741 9.232 -17.735 1.00 79.75 116 ARG A N 1
ATOM 937 C CA . ARG A 1 116 ? 5.308 9.414 -16.339 1.00 79.75 116 ARG A CA 1
ATOM 938 C C . ARG A 1 116 ? 6.436 9.166 -15.338 1.00 79.75 116 ARG A C 1
ATOM 940 O O . ARG A 1 116 ? 6.162 8.949 -14.161 1.00 79.75 116 ARG A O 1
ATOM 947 N N . ALA A 1 117 ? 7.681 9.132 -15.807 1.00 73.12 117 ALA A N 1
ATOM 948 C CA . ALA A 1 117 ? 8.806 8.738 -14.981 1.00 73.12 117 ALA A CA 1
ATOM 949 C C . ALA A 1 117 ? 9.017 9.750 -13.848 1.00 73.12 117 ALA A C 1
ATOM 951 O O . ALA A 1 117 ? 9.379 10.900 -14.084 1.00 73.12 117 ALA A O 1
ATOM 952 N N . ASP A 1 118 ? 8.810 9.284 -12.620 1.00 79.75 118 ASP A N 1
ATOM 953 C CA . ASP A 1 118 ? 9.321 9.919 -11.407 1.00 79.75 118 ASP A CA 1
ATOM 954 C C . ASP A 1 118 ? 10.765 9.449 -11.147 1.00 79.75 118 ASP A C 1
ATOM 956 O O . ASP A 1 118 ? 11.209 8.410 -11.649 1.00 79.75 118 ASP A O 1
ATOM 960 N N . ASP A 1 119 ? 11.491 10.188 -10.313 1.00 84.44 119 ASP A N 1
ATOM 961 C CA . ASP A 1 119 ? 12.834 9.851 -9.837 1.00 84.44 119 ASP A CA 1
ATOM 962 C C . ASP A 1 119 ? 12.900 8.497 -9.085 1.00 84.44 119 ASP A C 1
ATOM 964 O O . ASP A 1 119 ? 13.980 7.938 -8.905 1.00 84.44 119 ASP A O 1
ATOM 968 N N . THR A 1 120 ? 11.754 7.944 -8.676 1.00 86.00 120 THR A N 1
ATOM 969 C CA . THR A 1 120 ? 11.629 6.641 -8.010 1.00 86.00 120 THR A CA 1
ATOM 970 C C . THR A 1 120 ? 11.685 5.488 -9.004 1.00 86.00 120 THR A C 1
ATOM 972 O O . THR A 1 120 ? 12.371 4.490 -8.780 1.00 86.00 120 THR A O 1
ATOM 975 N N . PHE A 1 121 ? 10.974 5.624 -10.128 1.00 86.75 121 PHE A N 1
ATOM 976 C CA . PHE A 1 121 ? 10.820 4.574 -11.133 1.00 86.75 121 PHE A CA 1
ATOM 977 C C . PHE A 1 121 ? 11.534 4.935 -12.441 1.00 86.75 121 PHE A C 1
ATOM 979 O O . PHE A 1 121 ? 10.985 4.789 -13.532 1.00 86.75 121 PHE A O 1
ATOM 986 N N . THR A 1 122 ? 12.798 5.348 -12.333 1.00 84.62 122 THR A N 1
ATOM 987 C CA . THR A 1 122 ? 13.663 5.709 -13.465 1.00 84.62 122 THR A CA 1
ATOM 988 C C . THR A 1 122 ? 13.673 4.672 -14.595 1.00 84.62 122 THR A C 1
ATOM 990 O O . THR A 1 122 ? 13.765 3.462 -14.369 1.00 84.62 122 THR A O 1
ATOM 993 N N . MET A 1 123 ? 13.597 5.151 -15.835 1.00 86.12 123 MET A N 1
ATOM 994 C CA . MET A 1 123 ? 13.682 4.323 -17.038 1.00 86.12 123 MET A CA 1
ATOM 995 C C . MET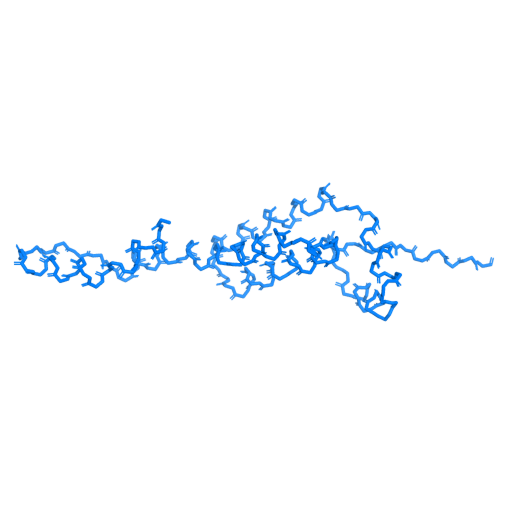 A 1 123 ? 15.018 4.565 -17.751 1.00 86.12 123 MET A C 1
ATOM 997 O O . MET A 1 123 ? 15.483 5.709 -17.802 1.00 86.12 123 MET A O 1
ATOM 1001 N N . PRO A 1 124 ? 15.672 3.521 -18.296 1.00 84.25 124 PRO A N 1
ATOM 1002 C CA . PRO A 1 124 ? 16.896 3.697 -19.065 1.00 84.25 124 PRO A CA 1
ATOM 1003 C C . PRO A 1 124 ? 16.666 4.619 -20.269 1.00 84.25 124 PRO A C 1
ATOM 1005 O O . PRO A 1 124 ? 15.619 4.614 -20.906 1.00 84.25 124 PRO A O 1
ATOM 1008 N N . LYS A 1 125 ? 17.656 5.437 -20.626 1.00 81.06 125 LYS A N 1
ATOM 1009 C CA . LYS A 1 125 ? 17.548 6.261 -21.836 1.00 81.06 125 LYS A CA 1
ATOM 1010 C C . LYS A 1 125 ? 17.800 5.386 -23.063 1.00 81.06 125 LYS A C 1
ATOM 1012 O O . LYS A 1 125 ? 18.823 4.704 -23.127 1.00 81.06 125 LYS A O 1
ATOM 1017 N N . LYS A 1 126 ? 16.904 5.433 -24.055 1.00 73.31 126 LYS A N 1
ATOM 1018 C CA . LYS A 1 126 ? 17.182 4.882 -25.391 1.00 73.31 126 LYS A CA 1
ATOM 1019 C C . LYS A 1 126 ? 18.325 5.709 -25.990 1.00 73.31 126 LYS A C 1
ATOM 1021 O O . LYS A 1 126 ? 18.152 6.902 -26.222 1.00 73.31 126 LYS A O 1
ATOM 1026 N N . LYS A 1 127 ? 19.497 5.106 -26.210 1.00 70.06 127 LYS A N 1
ATOM 1027 C CA . LYS A 1 127 ? 20.511 5.716 -27.079 1.00 70.06 127 LYS A CA 1
ATOM 1028 C C . LYS A 1 127 ? 20.023 5.545 -28.512 1.00 70.06 127 LYS A C 1
ATOM 1030 O O . LYS A 1 127 ? 20.010 4.428 -29.022 1.00 70.06 127 LYS A O 1
ATOM 1035 N N . LEU A 1 128 ? 19.567 6.635 -29.119 1.00 60.41 128 LEU A N 1
ATOM 1036 C CA . LEU A 1 128 ? 19.429 6.703 -30.567 1.00 60.41 128 LEU A CA 1
ATOM 1037 C C . LEU A 1 128 ? 20.858 6.780 -31.105 1.00 60.41 128 LEU A C 1
ATOM 1039 O O . LEU A 1 128 ? 21.582 7.718 -30.779 1.00 60.41 128 LEU A O 1
ATOM 1043 N N . TYR A 1 129 ? 21.299 5.739 -31.802 1.00 57.94 129 TYR A N 1
ATOM 1044 C CA . TYR A 1 129 ? 22.506 5.843 -32.611 1.00 57.94 129 TYR A CA 1
ATOM 1045 C C . TYR A 1 129 ? 22.126 6.697 -33.825 1.00 57.94 129 TYR A C 1
ATOM 1047 O O . TYR A 1 129 ? 21.217 6.311 -34.562 1.00 57.94 129 TYR A O 1
ATOM 1055 N N . GLU A 1 130 ? 22.738 7.879 -33.937 1.00 46.47 130 GLU A N 1
ATOM 1056 C CA . GLU A 1 130 ? 22.736 8.705 -35.155 1.00 46.47 130 GLU A CA 1
ATOM 1057 C C . GLU A 1 130 ? 23.641 8.086 -36.224 1.00 46.47 130 GLU A C 1
ATOM 1059 O O . GLU A 1 130 ? 24.711 7.545 -35.849 1.00 46.47 130 GLU A O 1
#

Sequence (130 aa):
MIERFHKLKVYMDKALIDIGSDTTFSDLEWSKIKDPIDSLQPFKSAVEALCRRDSTLLTAETTVKFILEKLLIQDTVLSTELYEAVRVRIKELRTTGTGILIYLQNPKKYDDDTRRADDTFTMPKKKLYE

pLDDT: mean 91.17, std 7.62, range [46.47, 97.69]

Organism: Araneus ventricosus (NCBI:txid182803)

Foldseek 3Di:
DLVVVLVCQVVVVVVCVVVVHPDHDDPVNSVVSVLVVQLCVLVVVLCVQCPDPPHDLVSNVVSLVSSLVSLVVSPDPVSVVVNVVSLVVLLVPPDQVSLVVCCVVPVVVSVVCCVVPDSSRDHDDPPDDD

Radius of gyration: 21.11 Å; chains: 1; bounding box: 45×30×70 Å